Protein AF-A0A1J3EWW4-F1 (afdb_monomer_lite)

Organism: Noccaea caerulescens (NCBI:txid107243)

Structure (mmCIF, N/CA/C/O backbone):
data_AF-A0A1J3EWW4-F1
#
_entry.id   AF-A0A1J3EWW4-F1
#
loop_
_atom_site.group_PDB
_atom_site.id
_atom_site.type_symbol
_atom_site.label_atom_id
_atom_site.label_alt_id
_atom_site.label_comp_id
_atom_site.label_asym_id
_atom_site.label_entity_id
_atom_site.label_seq_id
_atom_site.pdbx_PDB_ins_code
_atom_site.Cartn_x
_atom_site.Cartn_y
_atom_site.Cartn_z
_atom_site.occupancy
_atom_site.B_iso_or_equiv
_atom_site.auth_seq_id
_atom_site.auth_comp_id
_atom_site.auth_asym_id
_atom_site.auth_atom_id
_atom_site.pdbx_PDB_model_num
ATOM 1 N N . ILE A 1 1 ? 19.010 -5.925 -24.505 1.00 83.75 1 ILE A N 1
ATOM 2 C CA . ILE A 1 1 ? 19.018 -5.875 -23.023 1.00 83.75 1 ILE A CA 1
ATOM 3 C C . ILE A 1 1 ? 18.598 -4.466 -22.638 1.00 83.75 1 ILE A C 1
ATOM 5 O O . ILE A 1 1 ? 19.256 -3.530 -23.074 1.00 83.75 1 ILE A O 1
ATOM 9 N N . PHE A 1 2 ? 17.465 -4.316 -21.951 1.00 91.25 2 PHE A N 1
ATOM 10 C CA . PHE A 1 2 ? 17.006 -3.020 -21.447 1.00 91.25 2 PHE A CA 1
ATOM 11 C C . PHE A 1 2 ? 17.708 -2.720 -20.120 1.00 91.25 2 PHE A C 1
ATOM 13 O O . PHE A 1 2 ? 17.826 -3.614 -19.283 1.00 91.25 2 PHE A O 1
ATOM 20 N N . CYS A 1 3 ? 18.159 -1.481 -19.929 1.00 90.75 3 CYS A N 1
ATOM 21 C CA . CYS A 1 3 ? 18.851 -1.051 -18.719 1.00 90.75 3 CYS A CA 1
ATOM 22 C C . CYS A 1 3 ? 18.319 0.314 -18.278 1.00 90.75 3 CYS A C 1
ATOM 24 O O . CYS A 1 3 ? 18.283 1.247 -19.078 1.00 90.75 3 CYS A O 1
ATOM 26 N N . ALA A 1 4 ? 17.978 0.444 -16.997 1.00 91.12 4 ALA A N 1
ATOM 27 C CA . ALA A 1 4 ? 17.651 1.718 -16.364 1.00 91.12 4 ALA A CA 1
ATOM 28 C C . ALA A 1 4 ? 18.687 2.018 -15.271 1.00 91.12 4 ALA A C 1
ATOM 30 O O . ALA A 1 4 ? 18.937 1.186 -14.400 1.00 91.12 4 ALA A O 1
ATOM 31 N N . GLY A 1 5 ? 19.317 3.191 -15.337 1.00 92.06 5 GLY A N 1
ATOM 32 C CA . GLY A 1 5 ? 20.292 3.658 -14.347 1.00 92.06 5 GLY A CA 1
ATOM 33 C C . GLY A 1 5 ? 19.689 4.670 -13.373 1.00 92.06 5 GLY A C 1
ATOM 34 O O . GLY A 1 5 ? 18.633 5.232 -13.641 1.00 92.06 5 GLY A O 1
ATOM 35 N N . ARG A 1 6 ? 20.392 4.939 -12.261 1.00 92.25 6 ARG A N 1
ATOM 36 C CA . ARG A 1 6 ? 19.991 5.921 -11.225 1.00 92.25 6 ARG A CA 1
ATOM 37 C C . ARG A 1 6 ? 18.612 5.653 -10.598 1.00 92.25 6 ARG A C 1
ATOM 39 O O . ARG A 1 6 ? 17.899 6.583 -10.239 1.00 92.25 6 ARG A O 1
ATOM 46 N N . VAL A 1 7 ? 18.248 4.380 -10.457 1.00 93.50 7 VAL A N 1
ATOM 47 C CA . VAL A 1 7 ? 17.026 3.964 -9.755 1.00 93.50 7 VAL A CA 1
ATOM 48 C C . VAL A 1 7 ? 17.206 4.176 -8.249 1.00 93.50 7 VAL A C 1
ATOM 50 O O . VAL A 1 7 ? 18.298 3.966 -7.718 1.00 93.50 7 VAL A O 1
ATOM 53 N N . SER A 1 8 ? 16.146 4.596 -7.557 1.00 94.00 8 SER A N 1
ATOM 54 C CA . SER A 1 8 ? 16.175 4.770 -6.105 1.00 94.00 8 SER A CA 1
ATOM 55 C C . SER A 1 8 ? 16.416 3.430 -5.390 1.00 94.00 8 SER A C 1
ATOM 57 O O . SER A 1 8 ? 15.975 2.372 -5.845 1.00 94.00 8 SER A O 1
ATOM 59 N N . ASN A 1 9 ? 17.089 3.457 -4.235 1.00 91.88 9 ASN A N 1
ATOM 60 C CA . ASN A 1 9 ? 17.322 2.239 -3.447 1.00 91.88 9 ASN A CA 1
ATOM 61 C C . ASN A 1 9 ? 16.008 1.574 -3.000 1.00 91.88 9 ASN A C 1
ATOM 63 O O . ASN A 1 9 ? 15.937 0.352 -2.867 1.00 91.88 9 ASN A O 1
ATOM 67 N N . GLU A 1 10 ? 14.959 2.361 -2.764 1.00 91.94 10 GLU A N 1
ATOM 68 C CA . GLU A 1 10 ? 13.643 1.842 -2.394 1.00 91.94 10 GLU A CA 1
ATOM 69 C C . GLU A 1 10 ? 13.012 1.047 -3.537 1.00 91.94 10 GLU A C 1
ATOM 71 O O . GLU A 1 10 ? 12.530 -0.068 -3.317 1.00 91.94 10 GLU A O 1
ATOM 76 N N . ASP A 1 11 ? 13.082 1.565 -4.764 1.00 92.25 11 ASP A N 1
ATOM 77 C CA . ASP A 1 11 ? 12.511 0.898 -5.933 1.00 92.25 11 ASP A CA 1
ATOM 78 C C . ASP A 1 11 ? 13.301 -0.353 -6.315 1.00 92.25 11 ASP A C 1
ATOM 80 O O . ASP A 1 11 ? 12.697 -1.379 -6.620 1.00 92.25 11 ASP A O 1
ATOM 84 N N . ILE A 1 12 ? 14.633 -0.333 -6.191 1.00 92.19 12 ILE A N 1
ATOM 85 C CA . ILE A 1 12 ? 15.468 -1.531 -6.377 1.00 92.19 12 ILE A CA 1
ATOM 86 C C . ILE A 1 12 ? 15.020 -2.653 -5.429 1.00 92.19 12 ILE A C 1
ATOM 88 O O . ILE A 1 12 ? 14.831 -3.797 -5.850 1.00 92.19 12 ILE A O 1
ATOM 92 N N . ASN A 1 13 ? 14.782 -2.327 -4.156 1.00 91.31 13 ASN A N 1
ATOM 93 C CA . ASN A 1 13 ? 14.306 -3.296 -3.171 1.00 91.31 13 ASN A CA 1
ATOM 94 C C . ASN A 1 13 ? 12.884 -3.800 -3.473 1.00 91.31 13 ASN A C 1
ATOM 96 O O . ASN A 1 13 ? 12.582 -4.972 -3.232 1.00 91.31 13 ASN A O 1
ATOM 100 N N . ARG A 1 14 ? 11.997 -2.941 -3.995 1.00 90.94 14 ARG A N 1
ATOM 101 C CA . ARG A 1 14 ? 10.642 -3.337 -4.422 1.00 90.94 14 ARG A CA 1
ATOM 102 C C . ARG A 1 14 ? 10.687 -4.277 -5.626 1.00 90.94 14 ARG A C 1
ATOM 104 O O . ARG A 1 14 ? 10.015 -5.307 -5.600 1.00 90.94 14 ARG A O 1
ATOM 111 N N . VAL A 1 15 ? 11.518 -3.979 -6.626 1.00 90.81 15 VAL A N 1
ATOM 112 C CA . VAL A 1 15 ? 11.711 -4.824 -7.816 1.00 90.81 15 VAL A CA 1
ATOM 113 C C . VAL A 1 15 ? 12.299 -6.179 -7.433 1.00 90.81 15 VAL A C 1
ATOM 115 O O . VAL A 1 15 ? 11.789 -7.205 -7.881 1.00 90.81 15 VAL A O 1
ATOM 118 N N . ALA A 1 16 ? 13.304 -6.210 -6.552 1.00 90.50 16 ALA A N 1
ATOM 119 C CA . ALA A 1 16 ? 13.868 -7.452 -6.025 1.00 90.50 16 ALA A CA 1
ATOM 120 C C . ALA A 1 16 ? 12.791 -8.321 -5.346 1.00 90.50 16 ALA A C 1
ATOM 122 O O . ALA A 1 16 ? 12.659 -9.507 -5.642 1.00 90.50 16 ALA A O 1
ATOM 123 N N . LYS A 1 17 ? 11.940 -7.717 -4.504 1.00 89.94 17 LYS A N 1
ATOM 124 C CA . LYS A 1 17 ? 10.828 -8.420 -3.839 1.00 89.94 17 LYS A CA 1
ATOM 125 C C . LYS A 1 17 ? 9.737 -8.900 -4.794 1.00 89.94 17 LYS A C 1
ATOM 127 O O . LYS A 1 17 ? 9.12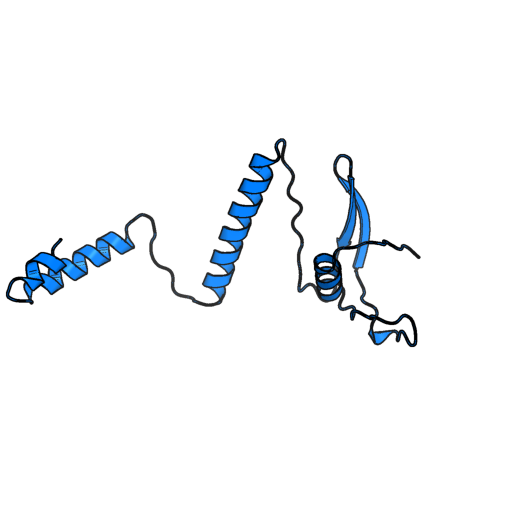7 -9.923 -4.499 1.00 89.94 17 LYS A O 1
ATOM 132 N N . ALA A 1 18 ? 9.458 -8.164 -5.868 1.00 90.00 18 ALA A N 1
ATOM 133 C CA . ALA A 1 18 ? 8.431 -8.522 -6.845 1.00 90.00 18 ALA A CA 1
ATOM 134 C C . ALA A 1 18 ? 8.904 -9.635 -7.794 1.00 90.00 18 ALA A C 1
ATOM 136 O O . ALA A 1 18 ? 8.210 -10.630 -7.980 1.00 90.00 18 ALA A O 1
ATOM 137 N N . THR A 1 19 ? 10.105 -9.490 -8.357 1.00 89.56 19 THR A N 1
ATOM 138 C CA . THR A 1 19 ? 10.670 -10.415 -9.359 1.00 89.56 19 THR A CA 1
ATOM 139 C C . THR A 1 19 ? 11.374 -11.629 -8.748 1.00 89.56 19 THR A C 1
ATOM 141 O O . THR A 1 19 ? 11.652 -12.597 -9.454 1.00 89.56 19 THR A O 1
ATOM 144 N N . GLY A 1 20 ? 11.687 -11.584 -7.448 1.00 88.19 20 GLY A N 1
ATOM 145 C CA . GLY A 1 20 ? 12.489 -12.598 -6.759 1.00 88.19 20 GLY A CA 1
ATOM 146 C C . GLY A 1 20 ? 14.000 -12.461 -6.980 1.00 88.19 20 GLY A C 1
ATOM 147 O O . GLY A 1 20 ? 14.745 -13.341 -6.558 1.00 88.19 20 GLY A O 1
ATOM 148 N N . ALA A 1 21 ? 14.457 -11.381 -7.624 1.00 90.50 21 ALA A N 1
ATOM 149 C CA . ALA A 1 21 ? 15.879 -11.116 -7.824 1.00 90.50 21 ALA A CA 1
ATOM 150 C C . ALA A 1 21 ? 16.604 -10.831 -6.498 1.00 90.50 21 ALA A C 1
ATOM 152 O O . ALA A 1 21 ? 16.030 -10.272 -5.560 1.00 90.50 21 ALA A O 1
ATOM 153 N N . LEU A 1 22 ? 17.900 -11.142 -6.448 1.00 88.94 22 LEU A N 1
ATOM 154 C CA . LEU A 1 22 ? 18.778 -10.788 -5.333 1.00 88.94 22 LEU A CA 1
ATOM 155 C C . LEU A 1 22 ? 19.639 -9.580 -5.707 1.00 88.94 22 LEU A C 1
ATOM 157 O O . LEU A 1 22 ? 20.308 -9.576 -6.739 1.00 88.94 22 LEU A O 1
ATOM 161 N N . LEU A 1 23 ? 19.638 -8.558 -4.847 1.00 89.94 23 LEU A N 1
ATOM 162 C CA . LEU A 1 23 ? 20.457 -7.365 -5.038 1.00 89.94 23 LEU A CA 1
ATOM 163 C C . LEU A 1 23 ? 21.945 -7.720 -4.927 1.00 89.94 23 LEU A C 1
ATOM 165 O O . LEU A 1 23 ? 22.383 -8.254 -3.910 1.00 89.94 23 LEU A O 1
ATOM 169 N N . GLN A 1 24 ? 22.713 -7.385 -5.961 1.00 89.69 24 GLN A N 1
ATOM 170 C CA . GLN A 1 24 ? 24.158 -7.583 -6.014 1.00 89.69 24 GLN A CA 1
ATOM 171 C C . GLN A 1 24 ? 24.876 -6.237 -6.063 1.00 89.69 24 GLN A C 1
ATOM 173 O O . GLN A 1 24 ? 24.495 -5.345 -6.819 1.00 89.69 24 GLN A O 1
ATOM 178 N N . THR A 1 25 ? 25.927 -6.093 -5.257 1.00 89.19 25 THR A N 1
ATOM 179 C CA . THR A 1 25 ? 26.776 -4.890 -5.223 1.00 89.19 25 THR A CA 1
ATOM 180 C C . THR A 1 25 ? 27.942 -4.972 -6.203 1.00 89.19 25 THR A C 1
ATOM 182 O O . THR A 1 25 ? 28.452 -3.943 -6.638 1.00 89.19 25 THR A O 1
ATOM 185 N N . THR A 1 26 ? 28.363 -6.189 -6.556 1.00 88.69 26 THR A N 1
ATOM 186 C CA . THR A 1 26 ? 29.476 -6.447 -7.474 1.00 88.69 26 THR A CA 1
ATOM 187 C C . THR A 1 26 ? 28.946 -7.105 -8.741 1.00 88.69 26 THR A C 1
ATOM 189 O O . THR A 1 26 ? 28.063 -7.955 -8.686 1.00 88.69 26 THR A O 1
ATOM 192 N N . VAL A 1 27 ? 29.502 -6.724 -9.891 1.00 86.62 27 VAL A N 1
ATOM 193 C CA . VAL A 1 27 ? 29.140 -7.284 -11.209 1.00 86.62 27 VAL A CA 1
ATOM 194 C C . VAL A 1 27 ? 29.851 -8.606 -11.528 1.00 86.62 27 VAL A C 1
ATOM 196 O O . VAL A 1 27 ? 29.538 -9.257 -12.520 1.00 86.62 27 VAL A O 1
ATOM 199 N N . ASN A 1 28 ? 30.806 -9.012 -10.693 1.00 87.50 28 ASN A N 1
ATOM 200 C CA . ASN A 1 28 ? 31.570 -10.244 -10.855 1.00 87.50 28 ASN A CA 1
ATOM 201 C C . ASN A 1 28 ? 30.804 -11.424 -10.238 1.00 87.50 28 ASN A C 1
ATOM 203 O O . ASN A 1 28 ? 30.243 -11.288 -9.154 1.00 87.50 28 ASN A O 1
ATOM 207 N N . ASN A 1 29 ? 30.833 -12.586 -10.899 1.00 81.62 29 ASN A N 1
ATOM 208 C CA . ASN A 1 29 ? 30.177 -13.831 -10.462 1.00 81.62 29 ASN A CA 1
ATOM 209 C C . ASN A 1 29 ? 28.642 -13.758 -10.325 1.00 81.62 29 ASN A C 1
ATOM 211 O O . ASN A 1 29 ? 28.065 -14.353 -9.415 1.00 81.62 29 ASN A O 1
ATOM 215 N N . VAL A 1 30 ? 27.960 -13.075 -11.249 1.00 85.62 30 VAL A N 1
ATOM 216 C CA . VAL A 1 30 ? 26.489 -13.108 -11.322 1.00 85.62 30 VAL A CA 1
ATOM 217 C C . VAL A 1 30 ? 26.032 -14.506 -11.745 1.00 85.62 30 VAL A C 1
ATOM 219 O O . VAL A 1 30 ? 26.203 -14.910 -12.894 1.00 85.62 30 VAL A O 1
ATOM 222 N N . SER A 1 31 ? 25.451 -15.256 -10.811 1.00 86.75 31 SER A N 1
ATOM 223 C CA . SER A 1 31 ? 24.854 -16.560 -11.091 1.00 86.75 31 SER A CA 1
ATOM 224 C C . SER A 1 31 ? 23.418 -16.414 -11.618 1.00 86.75 31 SER A C 1
ATOM 226 O O . SER A 1 31 ? 22.704 -15.486 -11.237 1.00 86.75 31 SER A O 1
ATOM 228 N N . PRO A 1 32 ? 22.912 -17.359 -12.428 1.00 87.50 32 PRO A N 1
ATOM 229 C CA . PRO A 1 32 ? 21.508 -17.343 -12.850 1.00 87.50 32 PRO A CA 1
ATOM 230 C C . PRO A 1 32 ? 20.514 -17.353 -11.678 1.00 87.50 32 PRO A C 1
ATOM 232 O O . PRO A 1 32 ? 19.393 -16.882 -11.817 1.00 87.50 32 PRO A O 1
ATOM 235 N N . SER A 1 33 ? 20.933 -17.840 -10.504 1.00 86.44 33 SER A N 1
ATOM 236 C CA . SER A 1 33 ? 20.113 -17.888 -9.290 1.00 86.44 33 SER A CA 1
ATOM 237 C C . SER A 1 33 ? 19.803 -16.521 -8.676 1.00 86.44 33 SER A C 1
ATOM 239 O O . SER A 1 33 ? 18.912 -16.440 -7.836 1.00 86.44 33 SER A O 1
ATOM 241 N N . VAL A 1 34 ? 20.540 -15.460 -9.032 1.00 89.06 34 VAL A N 1
ATOM 242 C CA . VAL A 1 34 ? 20.263 -14.103 -8.526 1.00 89.06 34 VAL A CA 1
ATOM 243 C C . VAL A 1 34 ? 19.310 -13.318 -9.427 1.00 89.06 34 VAL A C 1
ATOM 245 O O . VAL A 1 34 ? 18.828 -12.259 -9.027 1.00 89.06 34 VAL A O 1
ATOM 248 N N . LEU A 1 35 ? 19.034 -13.821 -10.634 1.00 89.00 35 LEU A N 1
ATOM 249 C CA . LEU A 1 35 ? 18.168 -13.162 -11.604 1.00 89.00 35 LEU A CA 1
ATOM 250 C C . LEU A 1 35 ? 16.696 -13.404 -11.257 1.00 89.00 35 LEU A C 1
ATOM 252 O O . LEU A 1 35 ? 16.273 -14.535 -11.025 1.00 89.00 35 LEU A O 1
ATOM 256 N N . GLY A 1 36 ? 15.913 -12.328 -11.246 1.00 88.88 36 GLY A N 1
ATOM 257 C CA . GLY A 1 36 ? 14.460 -12.395 -11.111 1.00 88.88 36 GLY A CA 1
ATOM 258 C C . GLY A 1 36 ? 13.772 -12.576 -12.460 1.00 88.88 36 GLY A C 1
ATOM 259 O O . GLY A 1 36 ? 14.347 -12.297 -13.513 1.00 88.88 36 GLY A O 1
ATOM 260 N N . THR A 1 37 ? 12.514 -13.007 -12.423 1.00 89.69 37 THR A N 1
ATOM 261 C CA . THR A 1 37 ? 11.667 -13.136 -13.618 1.00 89.69 37 THR A CA 1
ATOM 262 C C . THR A 1 37 ? 10.358 -12.375 -13.429 1.00 89.69 37 THR A C 1
ATOM 264 O O . THR A 1 37 ? 9.879 -12.189 -12.310 1.00 89.69 37 THR A O 1
ATOM 267 N N . CYS A 1 38 ? 9.792 -11.899 -14.535 1.00 90.75 38 CYS A N 1
ATOM 268 C CA . CYS A 1 38 ? 8.467 -11.285 -14.596 1.00 90.75 38 CYS A CA 1
ATOM 269 C C . CYS A 1 38 ? 7.738 -11.833 -15.825 1.00 90.75 38 CYS A C 1
ATOM 271 O O . CYS A 1 38 ? 8.394 -12.208 -16.799 1.00 90.75 38 CYS A O 1
ATOM 273 N N . GLY A 1 39 ? 6.409 -11.920 -15.769 1.00 89.12 39 GLY A N 1
ATOM 274 C CA . GLY A 1 39 ? 5.612 -12.396 -16.898 1.00 89.12 39 GLY A CA 1
ATOM 275 C C . GLY A 1 39 ? 5.580 -11.376 -18.031 1.00 89.12 39 GLY A C 1
ATOM 276 O O . GLY A 1 39 ? 5.768 -11.731 -19.194 1.00 89.12 39 GLY A O 1
ATOM 277 N N . ARG A 1 40 ? 5.431 -10.090 -17.692 1.00 90.38 40 ARG A N 1
ATOM 278 C CA . ARG A 1 40 ? 5.373 -9.008 -18.675 1.00 90.38 40 ARG A CA 1
ATOM 279 C C . ARG A 1 40 ? 6.160 -7.788 -18.213 1.00 90.38 40 ARG A C 1
ATOM 281 O O . ARG A 1 40 ? 6.046 -7.345 -17.075 1.00 90.38 40 ARG A O 1
ATOM 288 N N . PHE A 1 41 ? 6.939 -7.229 -19.131 1.00 93.31 41 PHE A N 1
ATOM 289 C CA . PHE A 1 41 ? 7.650 -5.970 -18.948 1.00 93.31 41 PHE A CA 1
ATOM 290 C C . PHE A 1 41 ? 7.233 -4.992 -20.045 1.00 93.31 41 PHE A C 1
ATOM 292 O O . PHE A 1 41 ? 7.322 -5.324 -21.228 1.00 93.31 41 PHE A O 1
ATOM 299 N N . GLU A 1 42 ? 6.779 -3.799 -19.664 1.00 93.00 42 GLU A N 1
ATOM 300 C CA . GLU A 1 42 ? 6.329 -2.769 -20.605 1.00 93.00 42 GLU A CA 1
ATOM 301 C C . GLU A 1 42 ? 6.798 -1.380 -20.159 1.00 93.00 42 GLU A C 1
ATOM 303 O O . GLU A 1 42 ? 6.579 -0.975 -19.017 1.00 93.00 42 GLU A O 1
ATOM 308 N N . GLU A 1 43 ? 7.412 -0.624 -21.074 1.00 93.31 43 GLU A N 1
ATOM 309 C CA . GLU A 1 43 ? 7.585 0.821 -20.906 1.00 93.31 43 GLU A CA 1
ATOM 310 C C . GLU A 1 43 ? 6.301 1.505 -21.386 1.00 93.31 43 GLU A C 1
ATOM 312 O O . GLU A 1 43 ? 5.996 1.511 -22.580 1.00 93.31 43 GLU A O 1
ATOM 317 N N . ARG A 1 44 ? 5.533 2.073 -20.454 1.00 93.12 44 ARG A N 1
ATOM 318 C CA . ARG A 1 44 ? 4.284 2.773 -20.757 1.00 93.12 44 ARG A CA 1
ATOM 319 C C . ARG A 1 44 ? 4.433 4.261 -20.482 1.00 93.12 44 ARG A C 1
ATOM 321 O O . ARG A 1 44 ? 4.856 4.674 -19.403 1.00 93.12 44 ARG A O 1
ATOM 328 N N . GLN A 1 45 ? 4.032 5.080 -21.448 1.00 92.25 45 GLN A N 1
ATOM 329 C CA . GLN A 1 45 ? 3.922 6.520 -21.247 1.00 92.25 45 GLN A CA 1
ATOM 330 C C . GLN A 1 45 ? 2.621 6.842 -20.504 1.00 92.25 45 GLN A C 1
ATOM 332 O O . GLN A 1 45 ? 1.529 6.495 -20.958 1.00 92.25 45 GLN A O 1
ATOM 337 N N . ILE A 1 46 ? 2.735 7.506 -19.356 1.00 89.44 46 ILE A N 1
ATOM 338 C CA . ILE A 1 46 ? 1.603 7.935 -18.536 1.00 89.44 46 ILE A CA 1
ATOM 339 C C . ILE A 1 46 ? 1.745 9.443 -18.322 1.00 89.44 46 ILE A C 1
ATOM 341 O O . ILE A 1 46 ? 2.589 9.905 -17.561 1.00 89.44 46 ILE A O 1
ATOM 345 N N . GLY A 1 47 ? 0.918 10.223 -19.022 1.00 87.38 47 GLY A N 1
ATOM 346 C CA . GLY A 1 47 ? 1.058 11.679 -19.055 1.00 87.38 47 GLY A CA 1
ATOM 347 C C . GLY A 1 47 ? 2.313 12.102 -19.825 1.00 87.38 47 GLY A C 1
ATOM 348 O O . GLY A 1 47 ? 2.537 11.657 -20.952 1.00 87.38 47 GLY A O 1
ATOM 349 N N . ALA A 1 48 ? 3.127 12.966 -19.220 1.00 87.44 48 ALA A N 1
ATOM 350 C CA . ALA A 1 48 ? 4.378 13.441 -19.814 1.00 87.44 48 ALA A CA 1
ATOM 351 C C . ALA A 1 48 ? 5.584 12.523 -19.529 1.00 87.44 48 ALA A C 1
ATOM 353 O O . ALA A 1 48 ? 6.650 12.724 -20.106 1.00 87.44 48 ALA A O 1
ATOM 354 N N . GLU A 1 49 ? 5.427 11.515 -18.668 1.00 88.81 49 GLU A N 1
ATOM 355 C CA . GLU A 1 49 ? 6.523 10.677 -18.176 1.00 88.81 49 GLU A CA 1
ATOM 356 C C . GLU A 1 49 ? 6.397 9.224 -18.650 1.00 88.81 49 GLU A C 1
ATOM 358 O O . GLU A 1 49 ? 5.310 8.735 -18.976 1.00 88.81 49 GLU A O 1
ATOM 363 N N . ARG A 1 50 ? 7.532 8.519 -18.692 1.00 91.75 50 ARG A N 1
ATOM 364 C CA . ARG A 1 50 ? 7.603 7.098 -19.050 1.00 91.75 50 ARG A CA 1
ATOM 365 C C . ARG A 1 50 ? 7.862 6.257 -17.812 1.00 91.75 50 ARG A C 1
ATOM 367 O O . ARG A 1 50 ? 8.786 6.538 -17.054 1.00 91.75 50 ARG A O 1
ATOM 374 N N . TYR A 1 51 ? 7.064 5.210 -17.648 1.00 92.94 51 TYR A N 1
ATOM 375 C CA . TYR A 1 51 ? 7.130 4.291 -16.522 1.00 92.94 51 TYR A CA 1
ATOM 376 C C . TYR A 1 51 ? 7.468 2.886 -17.009 1.00 92.94 51 TYR A C 1
ATOM 378 O O . TYR A 1 51 ? 6.876 2.393 -17.966 1.00 92.94 51 TYR A O 1
ATOM 386 N N . ASN A 1 52 ? 8.391 2.231 -16.309 1.00 93.31 52 ASN A N 1
ATOM 387 C CA . ASN A 1 52 ? 8.750 0.837 -16.545 1.00 93.31 52 ASN A CA 1
ATOM 388 C C . ASN A 1 52 ? 7.910 -0.054 -15.631 1.00 93.31 52 ASN A C 1
ATOM 390 O O . ASN A 1 52 ? 8.077 -0.024 -14.409 1.00 93.31 52 ASN A O 1
ATOM 394 N N . LEU A 1 53 ? 6.992 -0.819 -16.217 1.00 91.94 53 LEU A N 1
ATOM 395 C CA . LEU A 1 53 ? 6.040 -1.654 -15.497 1.00 91.94 53 LEU A CA 1
ATOM 396 C C . LEU A 1 53 ? 6.471 -3.118 -15.560 1.00 91.94 53 LEU A C 1
ATOM 398 O O . LEU A 1 53 ? 6.723 -3.661 -16.635 1.00 91.94 53 LEU A O 1
ATOM 402 N N . PHE A 1 54 ? 6.530 -3.746 -14.387 1.00 91.56 54 PHE A N 1
ATOM 403 C CA . PHE A 1 54 ? 6.757 -5.178 -14.221 1.00 91.56 54 PHE A CA 1
ATOM 404 C C . PHE A 1 54 ? 5.432 -5.812 -13.792 1.00 91.56 54 PHE A C 1
ATOM 406 O O . PHE A 1 54 ? 4.976 -5.611 -12.667 1.00 91.56 54 PHE A O 1
ATOM 413 N N . GLU A 1 55 ? 4.805 -6.552 -14.697 1.00 88.81 55 GLU A N 1
ATOM 414 C CA . GLU A 1 55 ? 3.513 -7.206 -14.504 1.00 88.81 55 GLU A CA 1
ATOM 415 C C . GLU A 1 55 ? 3.692 -8.734 -14.423 1.00 88.81 55 GLU A C 1
ATOM 417 O O . GLU A 1 55 ? 4.702 -9.294 -14.861 1.00 88.81 55 GLU A O 1
ATOM 422 N N . GLU A 1 56 ? 2.712 -9.415 -13.819 1.00 86.12 56 GLU A N 1
ATOM 423 C CA . GLU A 1 56 ? 2.654 -10.885 -13.730 1.00 86.12 56 GLU A CA 1
ATOM 424 C C . GLU A 1 56 ? 3.918 -11.525 -13.122 1.00 86.12 56 GLU A C 1
ATOM 426 O O . GLU A 1 56 ? 4.489 -12.480 -13.649 1.00 86.12 56 GLU A O 1
ATOM 431 N N . CYS A 1 57 ? 4.402 -10.991 -11.998 1.00 85.44 57 CYS A N 1
ATOM 432 C CA . CYS A 1 57 ? 5.577 -11.554 -11.338 1.00 85.44 57 CYS A CA 1
ATOM 433 C C . CYS A 1 57 ? 5.209 -12.802 -10.501 1.00 85.44 57 CYS A C 1
ATOM 435 O O . CYS A 1 57 ? 4.294 -12.743 -9.673 1.00 85.44 57 CYS A O 1
ATOM 437 N N . PRO A 1 58 ? 5.938 -13.927 -10.625 1.00 76.06 58 PRO A N 1
ATOM 438 C CA . PRO A 1 58 ? 5.607 -15.169 -9.916 1.00 76.06 58 PRO A CA 1
ATOM 439 C C . PRO A 1 58 ? 5.765 -15.054 -8.390 1.00 76.06 58 PRO A C 1
ATOM 441 O O . PRO A 1 58 ? 5.063 -15.727 -7.641 1.00 76.06 58 PRO A O 1
ATOM 444 N N . SER A 1 59 ? 6.644 -14.167 -7.909 1.00 72.81 59 SER A N 1
ATOM 445 C CA . SER A 1 59 ? 6.880 -13.909 -6.481 1.00 72.81 59 SER A CA 1
ATOM 446 C C . SER A 1 59 ? 6.328 -12.542 -6.045 1.00 72.81 59 SER A C 1
ATOM 448 O O . SER A 1 59 ? 7.033 -11.750 -5.419 1.00 72.81 59 SER A O 1
ATOM 450 N N . THR A 1 60 ? 5.060 -12.242 -6.345 1.00 70.38 60 THR A N 1
ATOM 451 C CA . THR A 1 60 ? 4.448 -10.934 -6.034 1.00 70.38 60 THR A CA 1
ATOM 452 C C . THR A 1 60 ? 4.251 -10.726 -4.521 1.00 70.38 60 THR A C 1
ATOM 454 O O . THR A 1 60 ? 3.185 -10.975 -3.964 1.00 70.38 60 THR A O 1
ATOM 457 N N . LYS A 1 61 ? 5.296 -10.247 -3.831 1.00 78.38 61 LYS A N 1
ATOM 458 C CA . LYS A 1 61 ? 5.243 -9.766 -2.430 1.00 78.38 61 LYS A CA 1
ATOM 459 C C . LYS A 1 61 ? 5.157 -8.240 -2.318 1.00 78.38 61 LYS A C 1
ATOM 461 O O . LYS A 1 61 ? 5.100 -7.705 -1.214 1.00 78.38 61 LYS A O 1
ATOM 466 N N . SER A 1 62 ? 5.197 -7.544 -3.449 1.00 83.94 62 SER A N 1
ATOM 467 C CA . SER A 1 62 ? 5.114 -6.090 -3.558 1.00 83.94 62 SER A CA 1
ATOM 468 C C . SER A 1 62 ? 4.140 -5.748 -4.676 1.00 83.94 62 SER A C 1
ATOM 470 O O . SER A 1 62 ? 4.187 -6.376 -5.729 1.00 83.94 62 SER A O 1
ATOM 472 N N . ALA A 1 63 ? 3.290 -4.751 -4.451 1.00 86.88 63 ALA A N 1
ATOM 473 C CA . ALA A 1 63 ? 2.389 -4.199 -5.453 1.00 86.88 63 ALA A CA 1
ATOM 474 C C . ALA A 1 63 ? 2.557 -2.677 -5.489 1.00 86.88 63 ALA A C 1
ATOM 476 O O . ALA A 1 63 ? 2.815 -2.060 -4.454 1.00 86.88 63 ALA A O 1
ATOM 477 N N . THR A 1 64 ? 2.405 -2.089 -6.673 1.00 89.75 64 THR A N 1
ATOM 478 C CA . THR A 1 64 ? 2.506 -0.642 -6.890 1.00 89.75 64 THR A CA 1
ATOM 479 C C . THR A 1 64 ? 1.178 -0.139 -7.439 1.00 89.75 64 THR A C 1
ATOM 481 O O . THR A 1 64 ? 0.667 -0.685 -8.413 1.00 89.75 64 THR A O 1
ATOM 484 N N . ILE A 1 65 ? 0.619 0.901 -6.819 1.00 90.81 65 ILE A N 1
ATOM 485 C CA . ILE A 1 65 ? -0.613 1.559 -7.267 1.00 90.81 65 ILE A CA 1
ATOM 486 C C . ILE A 1 65 ? -0.222 2.917 -7.844 1.00 90.81 65 ILE A C 1
ATOM 488 O O . ILE A 1 65 ? 0.382 3.731 -7.150 1.00 90.81 65 ILE A O 1
ATOM 492 N N . ILE A 1 66 ? -0.559 3.163 -9.109 1.00 91.12 66 ILE A N 1
ATOM 493 C CA . ILE A 1 66 ? -0.278 4.438 -9.778 1.00 91.12 66 ILE A CA 1
ATOM 494 C C . ILE A 1 66 ? -1.500 5.344 -9.627 1.00 91.12 66 ILE A C 1
ATOM 496 O O . ILE A 1 66 ? -2.559 5.068 -10.193 1.00 91.12 66 ILE A O 1
ATOM 500 N N . LEU A 1 67 ? -1.348 6.431 -8.871 1.00 91.44 67 LEU A N 1
ATOM 501 C CA . LEU A 1 67 ? -2.387 7.441 -8.683 1.00 91.44 67 LEU A CA 1
ATOM 502 C C . LEU A 1 67 ? -2.258 8.542 -9.731 1.00 91.44 67 LEU A C 1
ATOM 504 O O . LEU A 1 67 ? -1.161 8.989 -10.053 1.00 91.44 67 LEU A O 1
ATOM 508 N N . ARG A 1 68 ? -3.395 8.993 -10.262 1.00 90.56 68 ARG A N 1
ATOM 509 C CA . ARG A 1 68 ? -3.471 10.101 -11.220 1.00 90.56 68 ARG A CA 1
ATOM 510 C C . ARG A 1 68 ? -4.521 11.094 -10.752 1.00 90.56 68 ARG A C 1
ATOM 512 O O . ARG A 1 68 ? -5.587 10.690 -10.298 1.00 90.56 68 ARG A O 1
ATOM 519 N N . GLY A 1 69 ? -4.233 12.381 -10.894 1.00 88.62 69 GLY A N 1
ATOM 520 C CA . GLY A 1 69 ? -5.135 13.456 -10.494 1.00 88.62 69 GLY A CA 1
ATOM 521 C C . GLY A 1 69 ? -4.789 14.766 -11.194 1.00 88.62 69 GLY A C 1
ATOM 522 O O . GLY A 1 69 ? -3.685 14.924 -11.707 1.00 88.62 69 GLY A O 1
ATO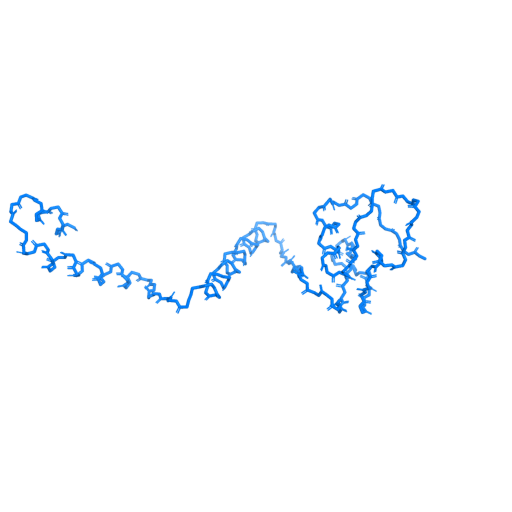M 523 N N . GLY A 1 70 ? -5.750 15.691 -11.237 1.00 87.50 70 GLY A N 1
ATOM 524 C CA . GLY A 1 70 ? -5.584 16.984 -11.913 1.00 87.50 70 GLY A CA 1
ATOM 525 C C . GLY A 1 70 ? -4.751 18.006 -11.133 1.00 87.50 70 GLY A C 1
ATOM 526 O O . GLY A 1 70 ? -4.181 18.904 -11.741 1.00 87.50 70 GLY A O 1
ATOM 527 N N . ALA A 1 71 ? -4.653 17.869 -9.807 1.00 92.62 71 ALA A N 1
ATOM 528 C CA . ALA A 1 71 ? -3.791 18.705 -8.975 1.00 92.62 71 ALA A CA 1
ATOM 529 C C . ALA A 1 71 ? -3.019 17.860 -7.958 1.00 92.62 71 ALA A C 1
ATOM 531 O O . ALA A 1 71 ? -3.544 16.883 -7.417 1.00 92.62 71 ALA A O 1
ATOM 532 N N . GLU A 1 72 ? -1.790 18.281 -7.658 1.00 90.50 72 GLU A N 1
ATOM 533 C CA . GLU A 1 72 ? -0.874 17.573 -6.756 1.00 90.50 72 GLU A CA 1
ATOM 534 C C . GLU A 1 72 ? -1.458 17.403 -5.344 1.00 90.50 72 GLU A C 1
ATOM 536 O O . GLU A 1 72 ? -1.291 16.357 -4.720 1.00 90.50 72 GLU A O 1
ATOM 541 N N . GLN A 1 73 ? -2.219 18.392 -4.860 1.00 93.44 73 GLN A N 1
ATOM 542 C CA . GLN A 1 73 ? -2.880 18.324 -3.555 1.00 93.44 73 GLN A CA 1
ATOM 543 C C . GLN A 1 73 ? -3.876 17.158 -3.464 1.00 93.44 73 GLN A C 1
ATOM 545 O O . GLN A 1 73 ? -3.917 16.474 -2.443 1.00 93.44 73 GLN A O 1
ATOM 550 N N . PHE A 1 74 ? -4.641 16.891 -4.528 1.00 93.94 74 PHE A N 1
ATOM 551 C CA . PHE A 1 74 ? -5.585 15.770 -4.545 1.00 93.94 74 PHE A CA 1
ATOM 552 C C . PHE A 1 74 ? -4.867 14.422 -4.586 1.00 93.94 74 PHE A C 1
ATOM 554 O O . PHE A 1 74 ? -5.324 13.474 -3.954 1.00 93.94 74 PHE A O 1
ATOM 561 N N . ILE A 1 75 ? -3.733 14.334 -5.288 1.00 94.12 75 ILE A N 1
ATOM 562 C CA . ILE A 1 75 ? -2.929 13.105 -5.340 1.00 94.12 75 ILE A CA 1
ATOM 563 C C . ILE A 1 75 ? -2.349 12.797 -3.956 1.00 94.12 75 ILE A C 1
ATOM 565 O O . ILE A 1 75 ? -2.478 11.668 -3.490 1.00 94.12 75 ILE A O 1
ATOM 569 N N . LYS A 1 76 ? -1.796 13.804 -3.266 1.00 93.88 76 LYS A N 1
ATOM 570 C CA . LYS A 1 76 ? -1.285 13.652 -1.892 1.00 93.88 76 LYS A CA 1
ATOM 571 C C . LYS A 1 76 ? -2.380 13.231 -0.912 1.00 93.88 76 LYS A C 1
ATOM 573 O O . LYS A 1 76 ? -2.139 12.412 -0.030 1.00 93.88 76 LYS A O 1
ATOM 578 N N . GLU A 1 77 ? -3.590 13.764 -1.061 1.00 95.12 77 GLU A N 1
ATOM 579 C CA . GLU A 1 77 ? -4.719 13.364 -0.215 1.00 95.12 77 GLU A CA 1
ATOM 580 C C . GLU A 1 77 ? -5.186 11.931 -0.496 1.00 95.12 77 GLU A C 1
ATOM 582 O O . GLU A 1 77 ? -5.444 11.167 0.436 1.00 95.12 77 GLU A O 1
ATOM 587 N N . ALA A 1 78 ? -5.236 11.540 -1.771 1.00 95.44 78 ALA A N 1
ATOM 588 C CA . ALA A 1 78 ? -5.576 10.181 -2.172 1.00 95.44 78 ALA A CA 1
ATOM 589 C C . ALA A 1 78 ? -4.533 9.161 -1.683 1.00 95.44 78 ALA A C 1
ATOM 591 O O . ALA A 1 78 ? -4.906 8.086 -1.215 1.00 95.44 78 ALA A O 1
ATOM 592 N N . GLU A 1 79 ? -3.243 9.504 -1.740 1.00 94.56 79 GLU A N 1
ATOM 593 C CA . GLU A 1 79 ? -2.157 8.680 -1.200 1.00 94.56 79 GLU A CA 1
ATOM 594 C C . GLU A 1 79 ? -2.333 8.443 0.304 1.00 94.56 79 GLU A C 1
ATOM 596 O O . GLU A 1 79 ? -2.307 7.293 0.751 1.00 94.56 79 GLU A O 1
ATOM 601 N N . ARG A 1 80 ? -2.584 9.509 1.080 1.00 95.81 80 ARG A N 1
ATOM 602 C CA . ARG A 1 80 ? -2.843 9.400 2.525 1.00 95.81 80 ARG A CA 1
ATOM 603 C C . ARG A 1 80 ? -4.063 8.531 2.818 1.00 95.81 80 ARG A C 1
ATOM 605 O O . ARG A 1 80 ? -3.963 7.580 3.590 1.00 95.81 80 ARG A O 1
ATOM 612 N N . SER A 1 81 ? -5.170 8.791 2.125 1.00 96.69 81 SER A N 1
ATOM 613 C CA . SER A 1 81 ? -6.421 8.042 2.288 1.00 96.69 81 SER A CA 1
ATOM 614 C C . SER A 1 81 ? -6.250 6.544 2.002 1.00 96.69 81 SER A C 1
ATOM 616 O O . SER A 1 81 ? -6.758 5.697 2.739 1.00 96.69 81 SER A O 1
ATOM 618 N N . LEU A 1 82 ? -5.510 6.192 0.945 1.00 96.06 82 LEU A N 1
ATOM 619 C CA . LEU A 1 82 ? -5.233 4.797 0.599 1.00 96.06 82 LEU A CA 1
ATOM 620 C C . LEU A 1 82 ? -4.299 4.128 1.602 1.00 96.06 82 LEU A C 1
ATOM 622 O O . LEU A 1 82 ? -4.516 2.969 1.959 1.00 96.06 82 LEU A O 1
ATOM 626 N N . ASN A 1 83 ? -3.279 4.842 2.071 1.00 95.06 83 ASN A N 1
ATOM 627 C CA . ASN A 1 83 ? -2.374 4.328 3.087 1.00 95.06 83 ASN A CA 1
ATOM 628 C C . ASN A 1 83 ? -3.134 3.975 4.378 1.00 95.06 83 ASN A C 1
ATOM 630 O O . ASN A 1 83 ? -2.963 2.873 4.905 1.00 95.06 83 ASN A O 1
ATOM 634 N N . ASP A 1 84 ? -4.041 4.844 4.828 1.00 96.19 84 ASP A N 1
ATOM 635 C CA . ASP A 1 84 ? -4.878 4.591 6.004 1.00 96.19 84 ASP A CA 1
ATOM 636 C C . ASP A 1 84 ? -5.804 3.382 5.797 1.00 96.19 84 ASP A C 1
ATOM 638 O O . ASP A 1 84 ? -5.880 2.494 6.653 1.00 96.19 84 ASP A O 1
ATOM 642 N N . ALA A 1 85 ? -6.439 3.277 4.625 1.00 95.62 85 ALA A N 1
ATOM 643 C CA . ALA A 1 85 ? -7.284 2.134 4.281 1.00 95.62 85 ALA A CA 1
ATOM 644 C C . ALA A 1 85 ? -6.503 0.805 4.299 1.00 95.62 85 ALA A C 1
ATOM 646 O O . ALA A 1 85 ? -6.947 -0.177 4.904 1.00 95.62 85 ALA A O 1
ATOM 647 N N . ILE A 1 86 ? -5.307 0.771 3.701 1.00 94.81 86 ILE A N 1
ATOM 648 C CA . ILE A 1 86 ? -4.436 -0.415 3.696 1.00 94.81 86 ILE A CA 1
ATOM 649 C C . ILE A 1 86 ? -4.006 -0.775 5.123 1.00 94.81 86 ILE A C 1
ATOM 651 O O . ILE A 1 86 ? -3.978 -1.957 5.484 1.00 94.81 86 ILE A O 1
ATOM 655 N N . MET A 1 87 ? -3.696 0.219 5.961 1.00 93.56 87 MET A N 1
ATOM 656 C CA . MET A 1 87 ? -3.345 -0.018 7.361 1.00 93.56 87 MET A CA 1
ATOM 657 C C . MET A 1 87 ? -4.495 -0.644 8.152 1.00 93.56 87 MET A C 1
ATOM 659 O O . MET A 1 87 ? -4.236 -1.545 8.955 1.00 93.56 87 MET A O 1
ATOM 663 N N . ILE A 1 88 ? -5.742 -0.222 7.921 1.00 93.62 88 ILE A N 1
ATOM 664 C CA . ILE A 1 88 ? -6.924 -0.808 8.568 1.00 93.62 88 ILE A CA 1
ATOM 665 C C . ILE A 1 88 ? -7.086 -2.268 8.148 1.00 93.62 88 ILE A C 1
ATOM 667 O O . ILE A 1 88 ? -7.132 -3.140 9.013 1.00 93.62 88 ILE A O 1
ATOM 671 N N . VAL A 1 89 ? -7.067 -2.560 6.843 1.00 92.81 89 VAL A N 1
ATOM 672 C CA . VAL A 1 89 ? -7.182 -3.939 6.336 1.00 92.81 89 VAL A CA 1
ATOM 673 C C . VAL A 1 89 ? -6.075 -4.823 6.916 1.00 92.81 89 VAL A C 1
ATOM 675 O O . VAL A 1 89 ? -6.340 -5.912 7.423 1.00 92.81 89 VAL A O 1
ATOM 678 N N . ARG A 1 90 ? -4.831 -4.330 6.940 1.00 92.19 90 ARG A N 1
ATOM 679 C CA . ARG A 1 90 ? -3.695 -5.041 7.543 1.00 92.19 90 ARG A CA 1
ATOM 680 C C . ARG A 1 90 ? -3.907 -5.333 9.031 1.00 92.19 90 ARG A C 1
ATOM 682 O O . ARG A 1 90 ? -3.469 -6.382 9.502 1.00 92.19 90 ARG A O 1
ATOM 689 N N . ARG A 1 91 ? -4.519 -4.414 9.785 1.00 91.88 91 ARG A N 1
ATOM 690 C CA . ARG A 1 91 ? -4.851 -4.628 11.203 1.00 91.88 91 ARG A CA 1
ATOM 691 C C . ARG A 1 91 ? -5.971 -5.651 11.354 1.00 91.88 91 ARG A C 1
ATOM 693 O O . ARG A 1 91 ? -5.795 -6.574 12.138 1.00 91.88 91 ARG A O 1
ATOM 700 N N . CYS A 1 92 ? -7.031 -5.570 10.552 1.00 91.50 92 CYS A N 1
ATOM 701 C CA . CYS A 1 92 ? -8.120 -6.552 10.550 1.00 91.50 92 CYS A CA 1
ATOM 702 C C . CYS A 1 92 ? -7.624 -7.982 10.288 1.00 91.50 92 CYS A C 1
ATOM 704 O O . CYS A 1 92 ? -8.091 -8.912 10.928 1.00 91.50 92 CYS A O 1
ATOM 706 N N . PHE A 1 93 ? -6.627 -8.166 9.417 1.00 90.31 93 PHE A N 1
ATOM 707 C CA . PHE A 1 93 ? -6.012 -9.483 9.208 1.00 90.31 93 PHE A CA 1
ATOM 708 C C . PHE A 1 93 ? -5.211 -10.002 10.414 1.00 90.31 93 PHE A C 1
ATOM 710 O O . PHE A 1 93 ? -5.032 -11.208 10.553 1.00 90.31 93 PHE A O 1
ATOM 717 N N . LYS A 1 94 ? -4.686 -9.116 11.271 1.00 91.19 94 LYS A N 1
ATOM 718 C CA . LYS A 1 94 ? -3.942 -9.501 12.483 1.00 91.19 94 LYS A CA 1
ATOM 719 C C . LYS A 1 94 ? -4.854 -9.710 13.689 1.00 91.19 94 L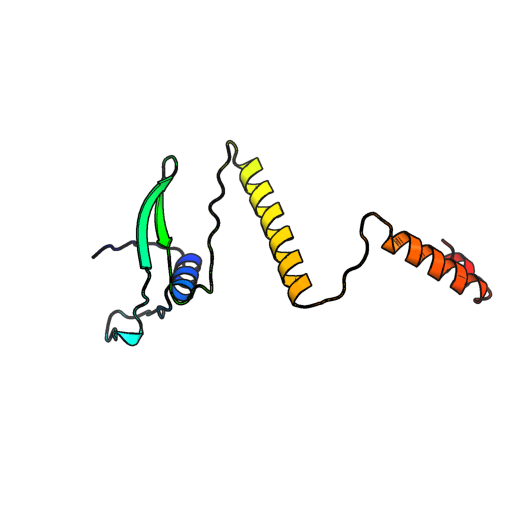YS A C 1
ATOM 721 O O . LYS A 1 94 ? -4.561 -10.551 14.532 1.00 91.19 94 LYS A O 1
ATOM 726 N N . THR A 1 95 ? -5.911 -8.912 13.797 1.00 88.38 95 THR A N 1
ATOM 727 C CA . THR A 1 95 ? -6.861 -8.915 14.908 1.00 88.38 95 THR A CA 1
ATOM 728 C C . THR A 1 95 ? -8.272 -9.080 14.357 1.00 88.38 95 THR A C 1
ATOM 730 O O . THR A 1 95 ? -8.797 -8.163 13.731 1.00 88.38 95 THR A O 1
ATOM 733 N N . ASN A 1 96 ? -8.907 -10.218 14.642 1.00 85.81 96 ASN A N 1
ATOM 734 C CA . ASN A 1 96 ? -10.271 -10.524 14.186 1.00 85.81 96 ASN A CA 1
ATOM 735 C C . ASN A 1 96 ? -11.373 -9.840 15.019 1.00 85.81 96 ASN A C 1
ATOM 737 O O . ASN A 1 96 ? -12.546 -10.185 14.896 1.00 85.81 96 ASN A O 1
ATOM 741 N N . THR A 1 97 ? -11.019 -8.896 15.891 1.00 90.06 97 THR A N 1
ATOM 742 C CA . THR A 1 97 ? -11.970 -8.131 16.697 1.00 90.06 97 THR A CA 1
ATOM 743 C C . THR A 1 97 ? -12.139 -6.734 16.116 1.00 90.06 97 THR A C 1
ATOM 745 O O . THR A 1 97 ? -11.169 -6.026 15.846 1.00 90.06 97 THR A O 1
ATOM 748 N N . VAL A 1 98 ? -13.392 -6.334 15.924 1.00 91.00 98 VAL A N 1
ATOM 749 C CA . VAL A 1 98 ? -13.777 -5.006 15.439 1.00 91.00 98 VAL A CA 1
ATOM 750 C C . VAL A 1 98 ? -14.836 -4.428 16.368 1.00 91.00 98 VAL A C 1
ATOM 752 O O . VAL A 1 98 ? -15.619 -5.168 16.962 1.00 91.00 98 VAL A O 1
ATOM 755 N N . VAL A 1 99 ? -14.843 -3.106 16.507 1.00 92.62 99 VAL A N 1
ATOM 756 C CA . VAL A 1 99 ? -15.810 -2.372 17.331 1.00 92.62 99 VAL A CA 1
ATOM 757 C C . VAL A 1 99 ? -16.603 -1.403 16.463 1.00 92.62 99 VAL A C 1
ATOM 759 O O . VAL A 1 99 ? -16.148 -1.002 15.390 1.00 92.62 99 VAL A O 1
ATOM 762 N N . ALA A 1 100 ? -17.802 -1.038 16.913 1.00 93.06 100 ALA A N 1
ATOM 763 C CA . ALA A 1 100 ? -18.645 -0.089 16.199 1.00 93.06 100 ALA A CA 1
ATOM 764 C C . ALA A 1 100 ? -18.055 1.330 16.283 1.00 93.06 100 ALA A C 1
ATOM 766 O O . ALA A 1 100 ? -17.748 1.822 17.368 1.00 93.06 100 A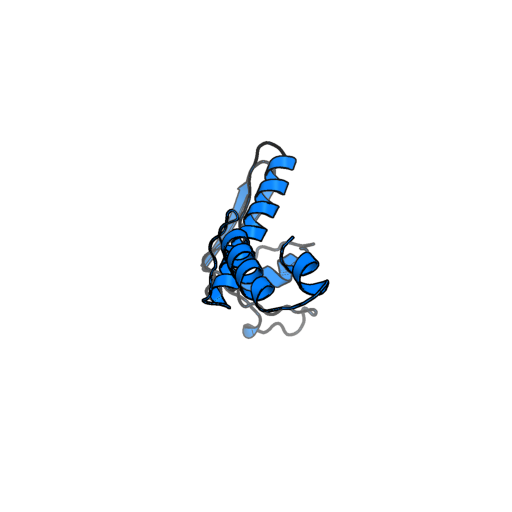LA A O 1
ATOM 767 N N . GLY A 1 101 ? -17.897 1.992 15.137 1.00 92.62 101 GLY A N 1
ATOM 768 C CA . GLY A 1 101 ? -17.435 3.381 15.075 1.00 92.62 101 GLY A CA 1
ATOM 769 C C . GLY A 1 101 ? -18.546 4.401 15.347 1.00 92.62 101 GLY A C 1
ATOM 770 O O . GLY A 1 101 ? -19.627 4.066 15.829 1.00 92.62 101 GLY A O 1
ATOM 771 N N . GLY A 1 102 ? -18.284 5.664 14.999 1.00 91.44 102 GLY A N 1
ATOM 772 C CA . GLY A 1 102 ? -19.297 6.726 15.014 1.00 91.44 102 GLY A CA 1
ATOM 773 C C . GLY A 1 102 ? -19.806 7.108 16.406 1.00 91.44 102 GLY A C 1
ATOM 774 O O . GLY A 1 102 ? -20.965 7.489 16.538 1.00 91.44 102 GLY A O 1
ATOM 775 N N . GLY A 1 103 ? -18.982 6.971 17.449 1.00 93.12 103 GLY A N 1
ATOM 776 C CA . GLY A 1 103 ? -19.377 7.282 18.826 1.00 93.12 103 GLY A CA 1
ATOM 777 C C . GLY A 1 103 ? -20.112 6.147 19.549 1.00 93.12 103 GLY A C 1
ATOM 778 O O . GLY A 1 103 ? -20.419 6.282 20.732 1.00 93.12 103 GLY A O 1
ATOM 779 N N . ALA A 1 104 ? -20.429 5.035 18.872 1.00 95.00 104 ALA A N 1
ATOM 780 C CA . ALA A 1 104 ? -21.191 3.937 19.470 1.00 95.00 104 ALA A CA 1
ATOM 781 C C . ALA A 1 104 ? -20.404 3.222 20.578 1.00 95.00 104 ALA A C 1
ATOM 783 O O . ALA A 1 104 ? -20.951 2.940 21.646 1.00 95.00 104 ALA A O 1
ATOM 784 N N . THR A 1 105 ? -19.115 2.962 20.341 1.00 94.31 105 THR A N 1
ATOM 785 C CA . THR A 1 105 ? -18.236 2.348 21.345 1.00 94.31 105 THR A CA 1
ATOM 786 C C . THR A 1 105 ? -18.065 3.272 22.544 1.00 94.31 105 THR A C 1
ATOM 788 O O . THR A 1 105 ? -18.187 2.832 23.683 1.00 94.31 105 THR A O 1
ATOM 791 N N . GLU A 1 106 ? -17.856 4.563 22.300 1.00 94.12 106 GLU A N 1
ATOM 792 C CA . GLU A 1 106 ? -17.700 5.589 23.327 1.00 94.12 106 GLU A CA 1
ATOM 793 C C . GLU A 1 106 ? -18.967 5.730 24.185 1.00 94.12 106 GLU A C 1
ATOM 795 O O . GLU A 1 106 ? -18.880 5.842 25.410 1.00 94.12 106 GLU A O 1
ATOM 800 N N . MET 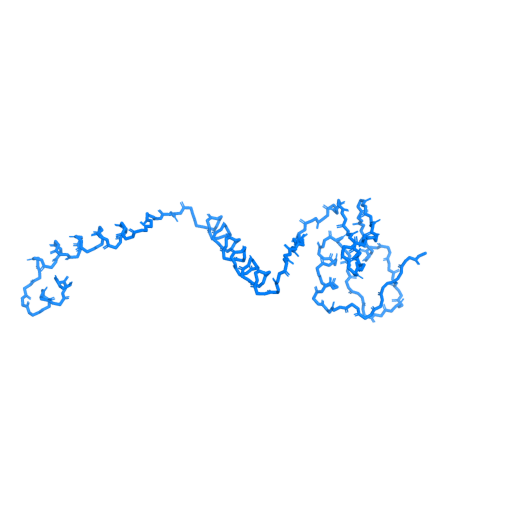A 1 107 ? -20.152 5.653 23.569 1.00 94.06 107 MET A N 1
ATOM 801 C CA . MET A 1 107 ? -21.434 5.725 24.274 1.00 94.06 107 MET A CA 1
ATOM 802 C C . MET A 1 107 ? -21.673 4.507 25.174 1.00 94.06 107 MET A C 1
ATOM 804 O O . MET A 1 107 ? -22.070 4.664 26.332 1.00 94.06 107 MET A O 1
ATOM 808 N N . GLU A 1 108 ? -21.415 3.291 24.678 1.00 93.94 108 GLU A N 1
ATOM 809 C CA . GLU A 1 108 ? -21.567 2.086 25.503 1.00 93.94 108 GLU A CA 1
ATOM 810 C C . GLU A 1 108 ? -20.533 2.060 26.639 1.00 93.94 108 GLU A C 1
ATOM 812 O O . GLU A 1 108 ? -20.866 1.686 27.766 1.00 93.94 108 GLU A O 1
ATOM 817 N N . LEU A 1 109 ? -19.312 2.548 26.390 1.00 92.62 109 LEU A N 1
ATOM 818 C CA . LEU A 1 109 ? -18.275 2.677 27.412 1.00 92.62 109 LEU A CA 1
ATOM 819 C C . LEU A 1 109 ? -18.677 3.683 28.503 1.00 92.62 109 LEU A C 1
ATOM 821 O O . LEU A 1 109 ? -18.568 3.372 29.689 1.00 92.62 109 LEU A O 1
ATOM 825 N N . SER A 1 110 ? -19.226 4.844 28.120 1.00 91.50 110 SER A N 1
ATOM 826 C CA . SER A 1 110 ? -19.760 5.840 29.062 1.00 91.50 110 SER A CA 1
ATOM 827 C C . SER A 1 110 ? -20.883 5.254 29.920 1.00 91.50 110 SER A C 1
ATOM 829 O O . SER A 1 110 ? -20.878 5.383 31.143 1.00 91.50 110 SER A O 1
ATOM 831 N N . LYS A 1 111 ? -21.827 4.531 29.310 1.00 92.12 111 LYS A N 1
ATOM 832 C CA . LYS A 1 111 ? -22.911 3.854 30.034 1.00 92.12 111 LYS A CA 1
ATOM 833 C C . LYS A 1 111 ? -22.388 2.804 31.020 1.00 92.12 111 LYS A C 1
ATOM 835 O O . LYS A 1 111 ? -22.917 2.702 32.129 1.00 92.12 111 LYS A O 1
ATOM 840 N N . GLY A 1 112 ? -21.370 2.033 30.638 1.00 91.00 112 GLY A N 1
ATOM 841 C CA . GLY A 1 112 ? -20.707 1.067 31.516 1.00 91.00 112 GLY A CA 1
ATOM 842 C C . GLY A 1 112 ? -20.018 1.736 32.710 1.00 91.00 112 GLY A C 1
ATOM 843 O O . GLY A 1 112 ? -20.254 1.340 33.853 1.00 91.00 112 GLY A O 1
ATOM 844 N N . LEU A 1 113 ? -19.240 2.792 32.454 1.00 91.12 113 LEU A N 1
ATOM 845 C CA . LEU A 1 113 ? -18.545 3.577 33.480 1.00 91.12 113 LEU A CA 1
ATOM 846 C C . LEU A 1 113 ? -19.519 4.193 34.488 1.00 91.12 113 LEU A C 1
ATOM 848 O O . LEU A 1 113 ? -19.339 4.019 35.691 1.00 91.12 113 LEU A O 1
ATOM 852 N N . LYS A 1 114 ? -20.607 4.815 34.016 1.00 89.19 114 LYS A N 1
ATOM 853 C CA . LYS A 1 114 ? -21.633 5.412 34.888 1.00 89.19 114 LYS A CA 1
ATOM 854 C C . LYS A 1 114 ? -22.288 4.387 35.810 1.00 89.19 114 LYS A C 1
ATOM 856 O O . LYS A 1 114 ? -22.506 4.663 36.986 1.00 89.19 114 LYS A O 1
ATOM 861 N N . LYS A 1 115 ? -22.571 3.178 35.309 1.00 89.19 115 LYS A N 1
ATOM 862 C CA . LYS A 1 115 ? -23.092 2.082 36.145 1.00 89.19 115 LYS A CA 1
ATOM 863 C C . LYS A 1 115 ? -22.089 1.652 37.211 1.00 89.19 115 LYS A C 1
ATOM 865 O O . LYS A 1 115 ? -22.487 1.411 38.345 1.00 89.19 115 LYS A O 1
ATOM 870 N N . HIS A 1 116 ? -20.811 1.554 36.851 1.00 88.31 116 HIS A N 1
ATOM 871 C CA . HIS A 1 116 ? -19.763 1.176 37.793 1.00 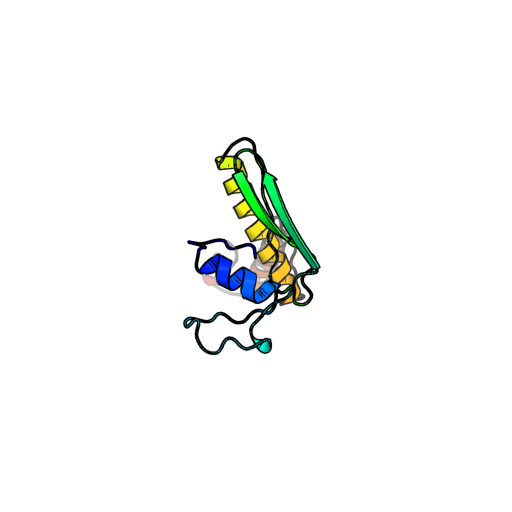88.31 116 HIS A CA 1
ATOM 872 C C . HIS A 1 116 ? -19.542 2.251 38.867 1.00 88.31 116 HIS A C 1
ATOM 874 O O . HIS A 1 116 ? -19.405 1.922 40.042 1.00 88.31 116 HIS A O 1
ATOM 880 N N . ALA A 1 117 ? -19.612 3.529 38.485 1.00 88.00 117 ALA A N 1
ATOM 881 C CA . ALA A 1 117 ? -19.453 4.660 39.390 1.00 88.00 117 ALA A CA 1
ATOM 882 C C . ALA A 1 117 ? -20.473 4.652 40.544 1.00 88.00 117 ALA A C 1
ATOM 884 O O . ALA A 1 117 ? -20.122 5.028 41.655 1.00 88.00 117 ALA A O 1
ATOM 885 N N . VAL A 1 118 ? -21.708 4.173 40.331 1.00 85.81 118 VAL A N 1
ATOM 886 C CA . VAL A 1 118 ? -22.728 4.052 41.399 1.00 85.81 118 VAL A CA 1
ATOM 887 C C . VAL A 1 118 ? -22.275 3.140 42.549 1.00 85.81 118 VAL A C 1
ATOM 889 O O . VAL A 1 118 ? -22.700 3.341 43.683 1.00 85.81 118 VAL A O 1
ATOM 892 N N . GLY A 1 119 ? -21.407 2.160 42.281 1.00 85.44 119 GLY A N 1
ATOM 893 C CA . GLY A 1 119 ? -20.862 1.260 43.300 1.00 85.44 119 GLY A CA 1
ATOM 894 C C . GLY A 1 119 ? -19.667 1.822 44.079 1.00 85.44 119 GLY A C 1
ATOM 895 O O . GLY A 1 119 ? -19.246 1.205 45.054 1.00 85.44 119 GLY A O 1
ATOM 896 N N . ILE A 1 120 ? -19.115 2.966 43.665 1.00 84.44 120 ILE A N 1
ATOM 897 C CA . ILE A 1 120 ? -17.954 3.602 44.294 1.00 84.44 120 ILE A CA 1
ATOM 898 C C . ILE A 1 120 ? -18.456 4.731 45.191 1.00 84.44 120 ILE A C 1
ATOM 900 O O . ILE A 1 120 ? -19.214 5.590 44.753 1.00 84.44 120 ILE A O 1
ATOM 904 N N . ALA A 1 121 ? -18.037 4.739 46.455 1.00 83.31 121 ALA A N 1
ATOM 905 C CA . ALA A 1 121 ? -18.397 5.796 47.392 1.00 83.31 121 ALA A CA 1
ATOM 906 C C . ALA A 1 121 ? -17.347 6.918 47.396 1.00 83.31 121 ALA A C 1
ATOM 908 O O . ALA A 1 121 ? -16.146 6.668 47.345 1.00 83.31 121 ALA A O 1
ATOM 909 N N . GLY A 1 122 ? -17.798 8.165 47.540 1.00 84.06 122 GLY A N 1
ATOM 910 C CA . GLY A 1 122 ? -16.921 9.321 47.743 1.00 84.06 122 GLY A CA 1
ATOM 911 C C . GLY A 1 122 ? -16.615 10.108 46.468 1.00 84.06 122 GLY A C 1
ATOM 912 O O . GLY A 1 122 ? -17.342 10.055 45.483 1.00 84.06 122 GLY A O 1
ATOM 913 N N . LYS A 1 123 ? -15.543 10.909 46.497 1.00 82.25 123 LYS A N 1
ATOM 914 C CA . LYS A 1 123 ? -15.226 11.872 45.422 1.00 82.25 123 LYS A CA 1
ATOM 915 C C . LYS A 1 123 ? -14.844 11.206 44.096 1.00 82.25 123 LYS A C 1
ATOM 917 O O . LYS A 1 123 ? -15.021 11.811 43.045 1.00 82.25 123 LYS A O 1
ATOM 922 N N . GLU A 1 124 ? -14.363 9.968 44.143 1.00 81.69 124 GLU A N 1
ATOM 923 C CA . GLU A 1 124 ? -13.985 9.174 42.966 1.00 81.69 124 GLU A CA 1
ATOM 924 C C . GLU A 1 124 ? -15.190 8.868 42.066 1.00 81.69 124 GLU A C 1
ATOM 926 O O . GLU A 1 124 ? -15.064 8.865 40.841 1.00 81.69 124 GLU A O 1
ATOM 931 N N . GLN A 1 125 ? -16.383 8.734 42.656 1.00 80.38 125 GLN A N 1
ATOM 932 C CA . GLN A 1 125 ? -17.635 8.578 41.920 1.00 80.38 125 GLN A CA 1
ATOM 933 C C . GLN A 1 125 ? -17.894 9.748 40.968 1.00 80.38 125 GLN A C 1
ATOM 935 O O . GLN A 1 125 ? -18.292 9.537 39.828 1.00 80.38 125 GLN A O 1
ATOM 940 N N . LEU A 1 126 ? -17.657 10.985 41.415 1.00 78.44 126 LEU A N 1
ATOM 941 C CA . LEU A 1 126 ? -17.904 12.188 40.612 1.00 78.44 126 LEU A CA 1
ATOM 942 C C . LEU A 1 126 ? -16.960 12.280 39.410 1.00 78.44 126 LEU A C 1
ATOM 944 O O . LEU A 1 126 ? -17.354 12.787 38.365 1.00 78.44 126 LEU A O 1
ATOM 948 N N . VAL A 1 127 ? -15.737 11.767 39.553 1.00 81.94 127 VAL A N 1
ATOM 949 C CA . VAL A 1 127 ? -14.740 11.744 38.477 1.00 81.94 127 VAL A CA 1
ATOM 950 C C . VAL A 1 127 ? -15.095 10.696 37.421 1.00 81.94 127 VAL A C 1
ATOM 952 O O . VAL A 1 127 ? -14.932 10.962 36.239 1.00 81.94 127 VAL A O 1
ATOM 955 N N . MET A 1 128 ? -15.617 9.532 37.824 1.00 76.62 128 MET A N 1
ATOM 956 C CA . MET A 1 128 ? -16.014 8.471 36.884 1.00 76.62 128 MET A CA 1
ATOM 957 C C . MET A 1 128 ? -17.382 8.681 36.220 1.00 76.62 128 MET A C 1
ATOM 959 O O . MET A 1 128 ? -17.708 7.987 35.259 1.00 76.62 128 MET A O 1
ATOM 963 N N . ASN A 1 129 ? -18.201 9.589 36.751 1.00 72.81 129 ASN A N 1
ATOM 964 C CA . ASN A 1 129 ? -19.551 9.855 36.252 1.00 72.81 129 ASN A CA 1
ATOM 965 C C . ASN A 1 129 ? -19.620 11.065 35.293 1.00 72.81 129 ASN A C 1
ATOM 967 O O . ASN A 1 129 ? -20.678 11.287 34.696 1.00 72.81 129 ASN A O 1
ATOM 971 N N . MET A 1 130 ? -18.523 11.833 35.170 1.00 59.62 130 MET A N 1
ATOM 972 C CA . MET A 1 130 ? -18.324 12.860 34.132 1.00 59.62 130 MET A CA 1
ATOM 973 C C . MET A 1 130 ? -18.049 12.214 32.776 1.00 59.62 130 MET A C 1
ATOM 975 O O . MET A 1 130 ? -18.704 12.645 31.800 1.00 59.62 130 MET A O 1
#

pLDDT: mean 89.33, std 5.51, range [59.62, 96.69]

Radius of gyration: 25.79 Å; chains: 1; bounding box: 55×37×71 Å

Secondary structure (DSSP, 8-state):
-----S--HHHHHHHHHHH-PPP-S-STT--GGG----SEEEEEEETTEEEEEEES-TT----------SSHHHHHHHHHHHHHHHHHHHHHHH------TTTHHHHHHHHHHHHHHTTS-SHHHHHH--

InterPro domains:
  IPR002423 Chaperonin Cpn60/GroEL/TCP-1 family [PF00118] (1-129)
  IPR017998 T-complex protein 1 [PR00304] (64-86)
  IPR017998 T-complex protein 1 [PR00304] (98-110)
  IPR017998 T-complex protein 1 [PTHR11353] (1-129)
  IPR027409 GroEL-like apical domain superfamily [G3DSA:3.50.7.10] (1-60)
  IPR027409 GroEL-like apical domain superfamily [SSF52029] (1-69)
  IPR027410 TCP-1-like chaperonin intermediate domain superfamily [G3DSA:3.30.260.10] (61-96)
  IPR027410 TCP-1-like chaperonin intermediate domain superfamily [SSF54849] (62-96)
  IPR027413 GroEL-like equatorial domain superfamily [G3DSA:1.10.560.10] (97-129)

Sequence (130 aa):
IFCAGRVSNEDINRVAKATGALLQTTVNNVSPSVLGTCGRFEERQIGAERYNLFEECPSTKSATIILRGGAEQFIKEAERSLNDAIMIVRRCFKTNTVVAGGGATEMELSKGLKKHAVGIAGKEQLVMNM

Foldseek 3Di:
DDDDPPDDPVVVVLCCQQQVADDDPDPPPDDPNRDGDAPDWDFDDDPPDTDIDGHHHPRGPHDDDDDDDPDPVVSVVVVVVVVVVVVVVVVCVVDVDDDDDDCPVVVVVLVVQLVVLVVDDDPVSVVSND